Protein AF-E3MR93-F1 (afdb_monomer_lite)

Organism: Caenorhabditis remanei (NCBI:txid31234)

Sequence (126 aa):
MDQPQLHKPREPLKVGPRGGKVYTPPGKGMDIRKWNKEDVDMWMTCFLRPDMYPNTYLATTKQQIDGETLYWMVKEPQKDIHQVLQIPFLSYRVMMRNAAAVINKHTEVTFQKNWAKFRARRNRST

Structure (mmCIF, N/CA/C/O backbone):
data_AF-E3MR93-F1
#
_entry.id   AF-E3MR93-F1
#
loop_
_atom_site.group_PDB
_at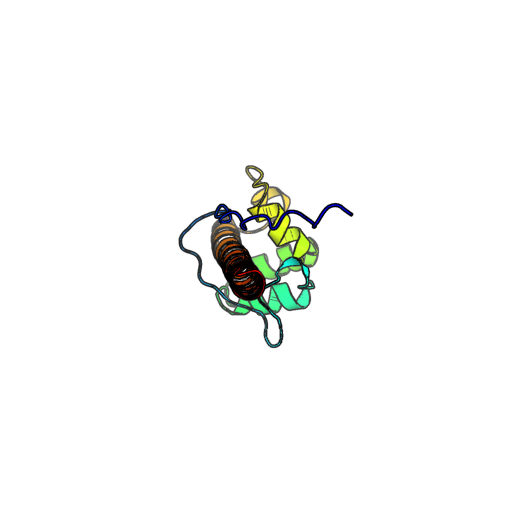om_site.id
_atom_site.type_symbol
_atom_site.label_atom_id
_atom_site.label_alt_id
_atom_site.label_comp_id
_atom_site.label_asym_id
_atom_site.label_entity_id
_atom_site.label_seq_id
_atom_site.pdbx_PDB_ins_code
_atom_site.Cartn_x
_atom_site.Cartn_y
_atom_site.Cartn_z
_atom_site.occupancy
_atom_site.B_iso_or_equiv
_atom_site.auth_seq_id
_atom_site.auth_comp_id
_atom_site.auth_asym_id
_atom_site.auth_atom_id
_atom_site.pdbx_PDB_model_num
ATOM 1 N N . MET A 1 1 ? -14.916 19.659 39.650 1.00 45.38 1 MET A N 1
ATOM 2 C CA . MET A 1 1 ? -14.332 18.597 38.805 1.00 45.38 1 MET A CA 1
ATOM 3 C C . MET A 1 1 ? -15.066 18.629 37.479 1.00 45.38 1 MET A C 1
ATOM 5 O O . MET A 1 1 ? -16.235 18.264 37.456 1.00 45.38 1 MET A O 1
ATOM 9 N N . ASP A 1 2 ? -14.429 19.131 36.422 1.00 50.00 2 ASP A N 1
ATOM 10 C CA . ASP A 1 2 ? -15.029 19.152 35.086 1.00 50.00 2 ASP A CA 1
ATOM 11 C C . ASP A 1 2 ? -15.141 17.725 34.554 1.00 50.00 2 ASP A C 1
ATOM 13 O O . ASP A 1 2 ? -14.148 17.000 34.455 1.00 50.00 2 ASP A O 1
ATOM 17 N N . GLN A 1 3 ? -16.362 17.294 34.235 1.00 55.44 3 GLN A N 1
ATOM 18 C CA . GLN A 1 3 ? -16.546 16.043 33.514 1.00 55.44 3 GLN A CA 1
ATOM 19 C C . GLN A 1 3 ? -15.919 16.194 32.119 1.00 55.44 3 GLN A C 1
ATOM 21 O O . GLN A 1 3 ? -16.204 17.180 31.433 1.00 55.44 3 GLN A O 1
ATOM 26 N N . PRO A 1 4 ? -15.083 15.244 31.662 1.00 60.97 4 PRO A N 1
ATOM 27 C CA . PRO A 1 4 ? -14.508 15.317 30.328 1.00 60.97 4 PRO A CA 1
ATOM 28 C C . PRO A 1 4 ? -15.635 15.323 29.291 1.00 60.97 4 PRO A C 1
ATOM 30 O O . PRO A 1 4 ? -16.444 14.393 29.234 1.00 60.97 4 PRO A O 1
ATOM 33 N N . GLN A 1 5 ? -15.693 16.380 28.476 1.00 63.81 5 GLN A N 1
ATOM 34 C CA . GLN A 1 5 ? -16.714 16.529 27.444 1.00 63.81 5 GLN A CA 1
ATOM 35 C C . GLN A 1 5 ? -16.673 15.329 26.487 1.00 63.81 5 GLN A C 1
ATOM 37 O O . GLN A 1 5 ? -15.654 15.013 25.866 1.00 63.81 5 GLN A O 1
ATOM 42 N N . LEU A 1 6 ? -17.803 14.630 26.369 1.00 69.19 6 LEU A N 1
ATOM 43 C CA . LEU A 1 6 ? -17.943 13.485 25.480 1.00 69.19 6 LEU A CA 1
ATOM 44 C C . LEU A 1 6 ? -18.088 13.984 24.032 1.00 69.19 6 LEU A C 1
ATOM 46 O O . LEU A 1 6 ? -19.190 14.270 23.566 1.00 69.19 6 LEU A O 1
ATOM 50 N N . HIS A 1 7 ? -16.978 14.084 23.299 1.00 77.75 7 HIS A N 1
ATOM 51 C CA . HIS A 1 7 ? -17.008 14.523 21.903 1.00 77.75 7 HIS A CA 1
ATOM 52 C C . HIS A 1 7 ? -17.538 13.435 20.961 1.00 77.75 7 HIS A C 1
ATOM 54 O O . HIS A 1 7 ? -17.059 12.298 20.939 1.00 77.75 7 HIS A O 1
ATOM 60 N N . LYS A 1 8 ? -18.523 13.814 20.140 1.00 84.38 8 LYS A N 1
ATOM 61 C CA . LYS A 1 8 ? -19.079 12.996 19.059 1.00 84.38 8 LYS A CA 1
ATOM 62 C C . LYS A 1 8 ? -17.996 12.742 17.991 1.00 84.38 8 LYS A C 1
ATOM 64 O O . LYS A 1 8 ? -17.474 13.716 17.448 1.00 84.38 8 LYS A O 1
ATOM 69 N N . PRO A 1 9 ? -17.665 11.482 17.644 1.00 85.56 9 PRO A N 1
ATOM 70 C CA . PRO A 1 9 ? -16.700 11.210 16.580 1.00 85.56 9 PRO A CA 1
ATOM 71 C C . PRO A 1 9 ? -17.147 11.803 15.235 1.00 85.56 9 PRO A C 1
ATOM 73 O O . PRO A 1 9 ? -18.313 11.680 14.856 1.00 85.56 9 PRO A O 1
ATOM 76 N N . ARG A 1 10 ? -16.214 12.427 14.507 1.00 87.62 10 ARG A N 1
ATOM 77 C CA . ARG A 1 10 ? -16.439 12.970 13.159 1.00 87.62 10 ARG A CA 1
ATOM 78 C C . ARG A 1 10 ? -16.240 11.881 12.108 1.00 87.62 10 ARG A C 1
ATOM 80 O O . ARG A 1 10 ? -15.303 11.092 12.214 1.00 87.62 10 ARG A O 1
ATOM 87 N N . GLU A 1 11 ? -17.106 11.861 11.099 1.00 87.31 11 GLU A N 1
ATOM 88 C CA . GLU A 1 11 ? -16.970 10.940 9.972 1.00 87.31 11 GLU A CA 1
ATOM 89 C C . GLU A 1 11 ? -15.677 11.237 9.188 1.00 87.31 11 GLU A C 1
ATOM 91 O O . GLU A 1 11 ? -15.382 12.406 8.906 1.00 87.31 11 GLU A O 1
ATOM 96 N N . PRO A 1 12 ? -14.870 10.213 8.870 1.00 87.38 12 PRO A N 1
ATOM 97 C CA . PRO A 1 12 ? -13.605 10.416 8.189 1.00 87.38 12 PRO A CA 1
ATOM 98 C C . PRO A 1 12 ? -13.796 10.742 6.706 1.00 87.38 12 PRO A C 1
ATOM 100 O O . PRO A 1 12 ? -14.591 10.117 6.005 1.00 87.38 12 PRO A O 1
ATOM 103 N N . LEU A 1 13 ? -12.987 11.672 6.199 1.00 89.06 13 LEU A N 1
ATOM 104 C CA . LEU A 1 13 ? -12.891 11.920 4.763 1.00 89.06 13 LEU A CA 1
ATOM 105 C C . LEU A 1 13 ? -12.181 10.751 4.072 1.00 89.06 13 LEU A C 1
ATOM 107 O O . LEU A 1 13 ? -11.125 10.298 4.522 1.00 89.06 13 LEU A O 1
ATOM 111 N N . LYS A 1 14 ? -12.751 10.292 2.953 1.00 91.38 14 LYS A N 1
ATOM 112 C CA . LYS A 1 14 ? -12.108 9.293 2.094 1.00 91.38 14 LYS A CA 1
ATOM 113 C C . LYS A 1 14 ? -10.917 9.915 1.372 1.00 91.38 14 LYS A C 1
ATOM 115 O O . LYS A 1 14 ? -11.002 11.045 0.898 1.00 91.38 14 LYS A O 1
ATOM 120 N N . VAL A 1 15 ? -9.834 9.157 1.260 1.00 92.06 15 VAL A N 1
ATOM 121 C CA . VAL A 1 15 ? -8.591 9.585 0.613 1.00 92.06 15 VAL A CA 1
ATOM 122 C C . VAL A 1 15 ? -8.295 8.794 -0.646 1.00 92.06 15 VAL A C 1
ATOM 124 O O . VAL A 1 15 ? -8.775 7.669 -0.807 1.00 92.06 15 VAL A O 1
ATOM 127 N N . GLY A 1 16 ? -7.461 9.385 -1.500 1.00 91.56 16 GLY A N 1
ATOM 128 C CA . GLY A 1 16 ? -6.884 8.720 -2.655 1.00 91.56 16 GLY A CA 1
ATOM 129 C C . GLY A 1 16 ? -7.864 8.410 -3.789 1.00 91.56 16 GLY A C 1
ATOM 130 O O . GLY A 1 16 ? -9.039 8.796 -3.766 1.00 91.56 16 GLY A O 1
ATOM 131 N N . PRO A 1 17 ? -7.374 7.712 -4.825 1.00 89.94 17 PRO A N 1
ATOM 132 C CA . PRO A 1 17 ? -8.182 7.354 -5.980 1.00 89.94 17 PRO A CA 1
ATOM 133 C C . PRO A 1 17 ? -9.251 6.301 -5.642 1.00 89.94 17 PRO A C 1
ATOM 135 O O . PRO A 1 17 ? -9.048 5.400 -4.830 1.00 89.94 17 PRO A O 1
ATOM 138 N N . ARG A 1 18 ? -10.410 6.402 -6.307 1.00 90.88 18 ARG A N 1
ATOM 139 C CA . ARG A 1 18 ? -11.549 5.481 -6.141 1.00 90.88 18 ARG A CA 1
ATOM 140 C C . ARG A 1 18 ? -11.384 4.196 -6.964 1.00 90.88 18 ARG A C 1
ATOM 142 O O . ARG A 1 18 ? -10.581 4.136 -7.894 1.00 90.88 18 ARG A O 1
ATOM 149 N N . GLY A 1 19 ? -12.210 3.194 -6.650 1.00 89.69 19 GLY A N 1
ATOM 150 C CA . GLY A 1 19 ? -12.342 1.960 -7.437 1.00 89.69 19 GLY A CA 1
ATOM 151 C C . GLY A 1 19 ? -11.320 0.867 -7.114 1.00 89.69 19 GLY A C 1
ATOM 152 O O . GLY A 1 19 ? -11.205 -0.089 -7.873 1.00 89.69 19 GLY A O 1
ATOM 153 N N . GLY A 1 20 ? -10.568 1.005 -6.020 1.00 93.94 20 GLY A N 1
ATOM 154 C CA . GLY A 1 20 ? -9.712 -0.065 -5.515 1.00 93.94 20 GLY A CA 1
ATOM 155 C C . GLY A 1 20 ? -10.483 -1.135 -4.748 1.00 93.94 20 GLY A C 1
ATOM 156 O O . GLY A 1 20 ? -11.627 -0.932 -4.335 1.00 93.94 20 GLY A O 1
ATOM 157 N N . LYS A 1 21 ? -9.818 -2.265 -4.524 1.00 96.19 21 LYS A N 1
ATOM 158 C CA . LYS A 1 21 ? -10.298 -3.363 -3.680 1.00 96.19 21 LYS A CA 1
ATOM 159 C C . LYS A 1 21 ? -9.457 -3.446 -2.408 1.00 96.19 21 LYS A C 1
ATOM 161 O O . LYS A 1 21 ? -8.279 -3.095 -2.405 1.00 96.19 21 LYS A O 1
ATOM 166 N N . VAL A 1 22 ? -10.081 -3.895 -1.321 1.00 96.44 22 VAL A N 1
ATOM 167 C CA . VAL A 1 22 ? -9.402 -4.083 -0.036 1.00 96.44 22 VAL A CA 1
ATOM 168 C C . VAL A 1 22 ? -8.731 -5.451 -0.048 1.00 96.44 22 VAL A C 1
ATOM 170 O O . VAL A 1 22 ? -9.408 -6.472 0.016 1.00 96.44 22 VAL A O 1
ATOM 173 N N . TYR A 1 23 ? -7.405 -5.443 -0.115 1.00 96.12 23 TYR A N 1
ATOM 174 C CA . TYR A 1 23 ? -6.558 -6.612 0.096 1.00 96.12 23 TYR A CA 1
ATOM 175 C C . TYR A 1 23 ? -5.661 -6.347 1.298 1.00 96.12 23 TYR A C 1
ATOM 177 O O . TYR A 1 23 ? -5.219 -5.215 1.492 1.00 96.12 23 TYR A O 1
ATOM 185 N N . THR A 1 24 ? -5.374 -7.375 2.084 1.00 95.62 24 THR A N 1
ATOM 186 C CA . THR A 1 24 ? -4.394 -7.317 3.172 1.00 95.62 24 THR A CA 1
ATOM 187 C C . THR A 1 24 ? -3.377 -8.436 2.978 1.00 95.62 24 THR A C 1
ATOM 189 O O . THR A 1 24 ? -3.773 -9.519 2.540 1.00 95.62 24 THR A O 1
ATOM 192 N N . PRO A 1 25 ? -2.096 -8.214 3.312 1.00 94.75 25 PRO A N 1
ATOM 193 C CA . PRO A 1 25 ? -1.123 -9.292 3.341 1.00 94.75 25 PRO A CA 1
ATOM 194 C C . PRO A 1 25 ? -1.563 -10.392 4.326 1.00 94.75 25 PRO A C 1
ATOM 196 O O . PRO A 1 25 ? -2.267 -10.094 5.304 1.00 94.75 25 PRO A O 1
ATOM 199 N N . PRO A 1 26 ? -1.170 -11.658 4.100 1.00 90.94 26 PRO A N 1
ATOM 200 C CA . PRO A 1 26 ? -1.486 -12.757 5.007 1.00 90.94 26 PRO A CA 1
ATOM 2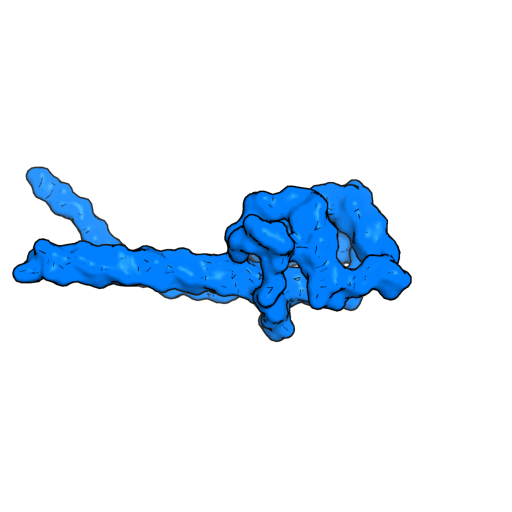01 C C . PRO A 1 26 ? -1.086 -12.441 6.456 1.00 90.94 26 PRO A C 1
ATOM 203 O O . PRO A 1 26 ? 0.022 -11.990 6.726 1.00 90.94 26 PRO A O 1
ATOM 206 N N . GLY A 1 27 ? -2.008 -12.647 7.401 1.00 92.19 27 GLY A N 1
ATOM 207 C CA . GLY A 1 27 ? -1.763 -12.399 8.828 1.00 92.19 27 GLY A CA 1
ATOM 208 C C . GLY A 1 27 ? -1.687 -10.921 9.242 1.00 92.19 27 GLY A C 1
ATOM 209 O O . GLY A 1 27 ? -1.462 -10.638 10.420 1.00 92.19 27 GLY A O 1
ATOM 210 N N . LYS A 1 28 ? -1.900 -9.967 8.325 1.00 95.31 28 LYS A N 1
ATOM 211 C CA . LYS A 1 28 ? -1.836 -8.528 8.617 1.00 95.31 28 LYS A CA 1
ATOM 212 C C . LYS A 1 28 ? -3.215 -7.877 8.614 1.00 95.31 28 LYS A C 1
ATOM 214 O O . LYS A 1 28 ? -4.125 -8.254 7.882 1.00 95.31 28 LYS A O 1
ATOM 219 N N . GLY A 1 29 ? -3.367 -6.864 9.466 1.00 95.44 29 GLY A N 1
ATOM 220 C CA . GLY A 1 29 ? -4.571 -6.038 9.516 1.00 95.44 29 GLY A CA 1
ATOM 221 C C . GLY A 1 29 ? -4.599 -4.971 8.419 1.00 95.44 29 GLY A C 1
ATOM 222 O O . GLY A 1 29 ? -3.630 -4.767 7.698 1.00 95.44 29 GLY A O 1
ATOM 223 N N . MET A 1 30 ? -5.701 -4.219 8.351 1.00 95.69 30 MET A N 1
ATOM 224 C CA . MET A 1 30 ? -5.875 -3.105 7.398 1.00 95.69 30 MET A CA 1
ATOM 225 C C . MET A 1 30 ? -5.087 -1.835 7.762 1.00 95.69 30 MET A C 1
ATOM 227 O O . MET A 1 30 ? -5.151 -0.844 7.041 1.00 95.69 30 MET A O 1
ATOM 231 N N . ASP A 1 31 ? -4.389 -1.830 8.896 1.00 96.81 31 ASP A N 1
ATOM 232 C CA . ASP A 1 31 ? -3.518 -0.722 9.286 1.00 96.81 31 ASP A CA 1
ATOM 233 C C . ASP A 1 31 ? -2.247 -0.755 8.428 1.00 96.81 31 ASP A C 1
ATOM 235 O O . ASP A 1 31 ? -1.243 -1.357 8.810 1.00 96.81 31 ASP A O 1
ATOM 239 N N . ILE A 1 32 ? -2.339 -0.160 7.233 1.00 97.12 32 ILE A N 1
ATOM 240 C CA . ILE A 1 32 ? -1.295 -0.222 6.204 1.00 97.12 32 ILE A CA 1
ATOM 241 C C . ILE A 1 32 ? 0.047 0.297 6.717 1.00 97.12 32 ILE A C 1
ATOM 243 O O . ILE A 1 32 ? 1.077 -0.235 6.346 1.00 97.12 32 ILE A O 1
ATOM 247 N N . ARG A 1 33 ? 0.051 1.258 7.647 1.00 97.44 33 ARG A N 1
ATOM 248 C CA . ARG A 1 33 ? 1.265 1.866 8.215 1.00 97.44 33 ARG A CA 1
ATOM 249 C C . ARG A 1 33 ? 2.146 0.873 8.980 1.00 97.44 33 ARG A C 1
ATOM 251 O O . ARG A 1 33 ? 3.303 1.156 9.256 1.00 97.44 33 ARG A O 1
ATOM 258 N N . LYS A 1 34 ? 1.603 -0.295 9.338 1.00 97.62 34 LYS A N 1
ATOM 259 C CA . LYS A 1 34 ? 2.329 -1.374 10.026 1.00 97.62 34 LYS A CA 1
ATOM 260 C C . LYS A 1 34 ? 2.927 -2.409 9.082 1.00 97.62 34 LYS A C 1
ATOM 262 O O . LYS A 1 34 ? 3.523 -3.373 9.557 1.00 97.62 34 LYS A O 1
ATOM 267 N N . TRP A 1 35 ? 2.702 -2.274 7.780 1.00 98.00 35 TRP A N 1
ATOM 268 C CA . TRP A 1 35 ? 3.216 -3.219 6.800 1.00 98.00 35 TRP A CA 1
ATOM 269 C C . TRP A 1 35 ? 4.676 -2.901 6.513 1.00 98.00 35 TRP A C 1
ATOM 271 O O . TRP A 1 35 ? 5.016 -1.765 6.183 1.00 98.00 35 TRP A O 1
ATOM 281 N N . ASN A 1 36 ? 5.532 -3.910 6.639 1.00 97.62 36 ASN A N 1
ATOM 282 C CA . ASN A 1 36 ? 6.911 -3.820 6.181 1.00 97.62 36 ASN A CA 1
ATOM 283 C C . ASN A 1 36 ? 6.981 -4.038 4.651 1.00 97.62 36 ASN A C 1
ATOM 285 O O . ASN A 1 36 ? 5.964 -4.132 3.964 1.00 97.62 36 ASN A O 1
ATOM 289 N N . LYS A 1 37 ? 8.193 -4.107 4.101 1.00 96.50 37 LYS A N 1
ATOM 290 C CA . LYS A 1 37 ? 8.421 -4.246 2.652 1.00 96.50 37 LYS A CA 1
ATOM 291 C C . LYS A 1 37 ? 7.928 -5.591 2.117 1.00 96.50 37 LYS A C 1
ATOM 293 O O . LYS A 1 37 ? 7.264 -5.640 1.090 1.00 96.50 37 LYS A O 1
ATOM 298 N N . GLU A 1 38 ? 8.179 -6.666 2.859 1.00 95.94 38 GLU A N 1
ATOM 299 C CA . GLU A 1 38 ? 7.713 -8.013 2.512 1.00 95.94 38 GLU A CA 1
ATOM 300 C C . GLU A 1 38 ? 6.182 -8.097 2.529 1.00 95.94 38 GLU A C 1
ATOM 302 O O . GLU A 1 38 ? 5.579 -8.687 1.636 1.00 95.94 38 GLU A O 1
ATOM 307 N N . ASP A 1 39 ? 5.535 -7.455 3.506 1.00 97.69 39 ASP A N 1
ATOM 308 C CA . ASP A 1 39 ? 4.081 -7.335 3.575 1.00 97.69 39 ASP A CA 1
ATOM 309 C C . ASP A 1 39 ? 3.529 -6.613 2.338 1.00 97.69 39 ASP A C 1
ATOM 311 O O . ASP A 1 39 ? 2.510 -7.031 1.788 1.00 97.69 39 ASP A O 1
ATOM 315 N N . VAL A 1 40 ? 4.197 -5.549 1.878 1.00 97.19 40 VAL A N 1
ATOM 316 C CA . VAL A 1 40 ? 3.821 -4.827 0.654 1.00 97.19 40 VAL A CA 1
ATOM 317 C C . VAL A 1 40 ? 4.000 -5.700 -0.584 1.00 97.19 40 VAL A C 1
ATOM 319 O O . VAL A 1 40 ? 3.082 -5.762 -1.402 1.00 97.19 40 VAL A O 1
ATOM 322 N N . ASP A 1 41 ? 5.117 -6.413 -0.712 1.00 95.94 41 ASP A N 1
ATOM 323 C CA . ASP A 1 41 ? 5.352 -7.313 -1.843 1.00 95.94 41 ASP A CA 1
ATOM 324 C C . ASP A 1 41 ? 4.301 -8.434 -1.880 1.00 95.94 41 ASP A C 1
ATOM 326 O O . ASP A 1 41 ? 3.675 -8.661 -2.921 1.00 95.94 41 ASP A O 1
ATOM 330 N N . MET A 1 42 ? 4.011 -9.063 -0.733 1.00 96.19 42 MET A N 1
ATOM 331 C CA . MET A 1 42 ? 2.934 -10.049 -0.596 1.00 96.19 42 MET A CA 1
ATOM 332 C C . MET A 1 42 ? 1.570 -9.451 -0.943 1.00 96.19 42 MET A C 1
ATOM 334 O O . MET A 1 42 ? 0.798 -10.062 -1.680 1.00 96.19 42 MET A O 1
ATOM 338 N N . TRP A 1 43 ? 1.267 -8.248 -0.461 1.00 97.56 43 TRP A N 1
ATOM 339 C CA . TRP A 1 43 ? 0.022 -7.553 -0.775 1.00 97.56 43 TRP A CA 1
ATOM 340 C C . TRP A 1 43 ? -0.123 -7.272 -2.274 1.00 97.56 43 TRP A C 1
ATOM 342 O O . TRP A 1 43 ? -1.207 -7.468 -2.826 1.00 97.56 43 TRP A O 1
ATOM 352 N N . MET A 1 44 ? 0.955 -6.873 -2.956 1.00 97.31 44 MET A N 1
ATOM 353 C CA . MET A 1 44 ? 0.930 -6.669 -4.404 1.00 97.31 44 MET A CA 1
ATOM 354 C C . MET A 1 44 ? 0.573 -7.950 -5.157 1.00 97.31 44 MET A C 1
ATOM 356 O O . MET A 1 44 ? -0.165 -7.866 -6.138 1.00 97.31 44 MET A O 1
ATOM 360 N N . THR A 1 45 ? 0.991 -9.132 -4.673 1.00 96.25 45 THR A N 1
ATOM 361 C CA . THR A 1 45 ? 0.696 -10.408 -5.362 1.00 96.25 45 THR A CA 1
ATOM 362 C C . THR A 1 45 ? -0.802 -10.6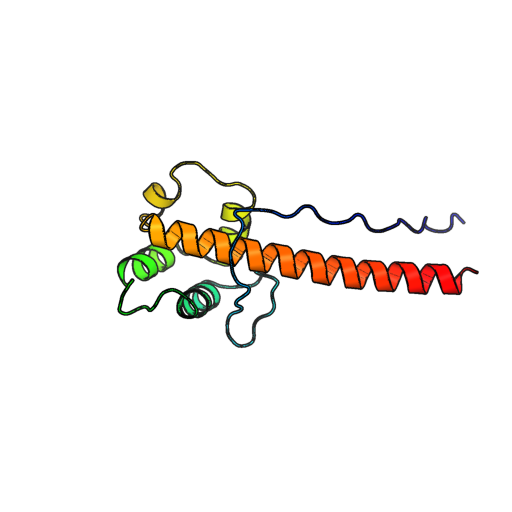78 -5.502 1.00 96.25 45 THR A C 1
ATOM 364 O O . THR A 1 45 ? -1.219 -11.395 -6.411 1.00 96.25 45 THR A O 1
ATOM 367 N N . CYS A 1 46 ? -1.639 -10.057 -4.661 1.00 95.31 46 CYS A N 1
ATOM 368 C CA . CYS A 1 46 ? -3.093 -10.185 -4.729 1.00 95.31 46 CYS A CA 1
ATOM 369 C C . CYS A 1 46 ? -3.707 -9.593 -6.010 1.00 95.31 46 CYS A C 1
ATOM 371 O O . CYS A 1 46 ? -4.859 -9.892 -6.327 1.00 95.31 46 CYS A O 1
ATOM 373 N N . PHE A 1 47 ? -2.992 -8.715 -6.720 1.00 95.50 47 PHE A N 1
ATOM 374 C CA . PHE A 1 47 ? -3.526 -8.010 -7.892 1.00 95.50 47 PHE A CA 1
ATOM 375 C C . PHE A 1 47 ? -2.487 -7.669 -8.975 1.00 95.50 47 PHE A C 1
ATOM 377 O O . PHE A 1 47 ? -2.875 -7.240 -10.060 1.00 95.50 47 PHE A O 1
ATOM 384 N N . LEU A 1 48 ? -1.194 -7.874 -8.721 1.00 96.31 48 LEU A N 1
ATOM 385 C CA . LEU A 1 48 ? -0.103 -7.821 -9.693 1.00 96.31 48 LEU A CA 1
ATOM 386 C C . LEU A 1 48 ? 0.681 -9.125 -9.580 1.00 96.31 48 LEU A C 1
ATOM 388 O O . LEU A 1 48 ? 1.378 -9.349 -8.601 1.00 96.31 48 LEU A O 1
ATOM 392 N N . ARG A 1 49 ? 0.578 -10.008 -10.573 1.00 95.31 49 ARG A N 1
ATOM 393 C CA . ARG A 1 49 ? 1.342 -11.258 -10.537 1.00 95.31 49 ARG A CA 1
ATOM 394 C C . ARG A 1 49 ? 2.847 -10.990 -10.737 1.00 95.31 49 ARG A C 1
ATOM 396 O O . ARG A 1 49 ? 3.188 -10.317 -11.713 1.00 95.31 49 ARG A O 1
ATOM 403 N N . PRO A 1 50 ? 3.749 -11.522 -9.892 1.00 95.25 50 PRO A N 1
ATOM 404 C CA . PRO A 1 50 ? 5.189 -11.266 -10.005 1.00 95.25 50 PR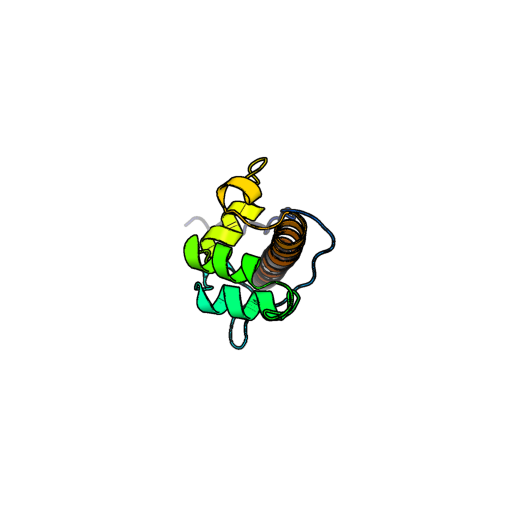O A CA 1
ATOM 405 C C . PRO A 1 50 ? 5.805 -11.626 -11.360 1.00 95.25 50 PRO A C 1
ATOM 407 O O . PRO A 1 50 ? 6.667 -10.903 -11.848 1.00 95.25 50 PRO A O 1
ATOM 410 N N . ASP A 1 51 ? 5.331 -12.700 -11.995 1.00 95.50 51 ASP A N 1
ATOM 411 C CA . ASP A 1 51 ? 5.814 -13.169 -13.298 1.00 95.50 51 ASP A CA 1
ATOM 412 C C . ASP A 1 51 ? 5.423 -12.239 -14.457 1.00 95.50 51 ASP A C 1
ATOM 414 O O . ASP A 1 51 ? 6.154 -12.121 -15.437 1.00 95.50 51 ASP A O 1
ATOM 418 N N . MET A 1 52 ? 4.296 -11.534 -14.331 1.00 97.25 52 MET A N 1
ATOM 419 C CA . MET A 1 52 ? 3.827 -10.568 -15.330 1.00 97.25 52 MET A CA 1
ATOM 420 C C . MET A 1 52 ? 4.338 -9.145 -15.086 1.00 97.25 52 MET A C 1
ATOM 422 O O . MET A 1 52 ? 4.434 -8.355 -16.025 1.00 97.25 52 MET A O 1
ATOM 426 N N . TYR A 1 53 ? 4.647 -8.799 -13.835 1.00 97.12 53 TYR A N 1
ATOM 427 C CA . TYR A 1 53 ? 5.050 -7.448 -13.437 1.00 97.12 53 TYR A CA 1
ATOM 428 C C . TYR A 1 53 ? 6.419 -7.394 -12.732 1.00 97.12 53 TYR A C 1
ATOM 430 O O . TYR A 1 53 ? 6.558 -6.634 -11.769 1.00 97.12 53 TYR A O 1
ATOM 438 N N . PRO A 1 54 ? 7.464 -8.109 -13.198 1.00 96.50 54 PRO A N 1
ATOM 439 C CA . PRO A 1 54 ? 8.737 -8.213 -12.476 1.00 96.50 54 PRO A CA 1
ATOM 440 C C . PRO A 1 54 ? 9.402 -6.848 -12.253 1.00 96.50 54 PRO A C 1
ATOM 442 O O . PRO A 1 54 ? 9.933 -6.578 -11.180 1.00 96.50 54 PRO A O 1
ATOM 445 N N . ASN A 1 55 ? 9.281 -5.930 -13.219 1.00 96.31 55 ASN A N 1
ATOM 446 C CA . ASN A 1 55 ? 9.818 -4.570 -13.107 1.00 96.31 55 ASN A CA 1
ATOM 447 C C . ASN A 1 55 ? 9.146 -3.747 -11.999 1.00 96.31 55 ASN A C 1
ATOM 449 O O . ASN A 1 55 ? 9.773 -2.858 -11.435 1.00 96.31 55 ASN A O 1
ATOM 453 N N . THR A 1 56 ? 7.876 -4.029 -11.683 1.00 97.00 56 THR A N 1
ATOM 454 C CA . THR A 1 56 ? 7.192 -3.358 -10.568 1.00 97.00 56 THR A CA 1
ATOM 455 C C . THR A 1 56 ? 7.782 -3.813 -9.241 1.00 97.00 56 THR A C 1
ATOM 457 O O . THR A 1 56 ? 8.140 -2.962 -8.438 1.00 97.00 56 THR A O 1
ATOM 460 N N . TYR A 1 57 ? 7.954 -5.124 -9.056 1.00 97.19 57 TYR A N 1
ATOM 461 C CA . TYR A 1 57 ? 8.573 -5.690 -7.855 1.00 97.19 57 TYR A CA 1
ATOM 462 C C . TYR A 1 57 ? 10.018 -5.217 -7.682 1.00 97.19 57 TYR A C 1
ATOM 464 O O . TYR A 1 57 ? 10.400 -4.754 -6.615 1.00 97.19 57 TYR A O 1
ATOM 472 N N . LEU A 1 58 ? 10.813 -5.227 -8.754 1.00 95.94 58 LEU A N 1
ATOM 473 C CA . LEU A 1 58 ? 12.183 -4.718 -8.704 1.00 95.94 58 LEU A CA 1
ATOM 474 C C . LEU A 1 58 ? 12.225 -3.247 -8.257 1.00 95.94 58 LEU A C 1
ATOM 476 O O . LEU A 1 58 ? 13.051 -2.871 -7.424 1.00 95.94 58 LEU A O 1
ATOM 480 N N . ALA A 1 59 ? 11.328 -2.417 -8.797 1.00 96.19 59 ALA A N 1
ATOM 481 C CA . ALA A 1 59 ? 11.234 -1.010 -8.435 1.00 96.19 59 ALA A CA 1
ATOM 482 C C . ALA A 1 59 ? 10.810 -0.824 -6.970 1.00 96.19 59 ALA A C 1
ATOM 484 O O . ALA A 1 59 ? 11.465 -0.077 -6.247 1.00 96.19 59 ALA A O 1
ATOM 485 N N . THR A 1 60 ? 9.773 -1.522 -6.497 1.00 95.62 60 THR A N 1
ATOM 486 C CA . THR A 1 60 ? 9.301 -1.397 -5.106 1.00 95.62 60 THR A CA 1
ATOM 487 C C . THR A 1 60 ? 10.348 -1.863 -4.104 1.00 95.62 60 THR A C 1
ATOM 489 O O . THR A 1 60 ? 10.586 -1.160 -3.121 1.00 95.62 60 THR A O 1
ATOM 492 N N . THR A 1 61 ? 11.039 -2.974 -4.380 1.00 94.19 61 THR A N 1
ATOM 493 C CA . THR A 1 61 ? 12.145 -3.460 -3.549 1.00 94.19 61 THR A CA 1
ATOM 494 C C . THR A 1 61 ? 13.307 -2.465 -3.547 1.00 94.19 61 THR A C 1
ATOM 496 O O . THR A 1 61 ? 13.805 -2.103 -2.482 1.00 94.19 61 THR A O 1
ATOM 499 N N . LYS A 1 62 ? 13.728 -1.953 -4.713 1.00 95.62 62 LYS A N 1
ATOM 500 C CA . LYS A 1 62 ? 14.833 -0.981 -4.813 1.00 95.62 62 LYS A CA 1
ATOM 501 C C . LYS A 1 62 ? 14.528 0.320 -4.070 1.00 95.62 62 LYS A C 1
ATOM 503 O O . LYS A 1 62 ? 15.395 0.835 -3.373 1.00 95.62 62 LYS A O 1
ATOM 508 N N . GLN A 1 63 ? 13.301 0.819 -4.200 1.00 95.81 63 GLN A N 1
ATOM 509 C CA . GLN A 1 63 ? 12.830 2.025 -3.515 1.00 95.81 63 GLN A CA 1
ATOM 510 C C . GLN A 1 63 ? 12.424 1.767 -2.059 1.00 95.81 63 GLN A C 1
ATOM 512 O O . GLN A 1 63 ? 12.036 2.700 -1.364 1.00 95.81 63 GLN A O 1
ATOM 517 N N . GLN A 1 64 ? 12.533 0.519 -1.586 1.00 95.50 64 GLN A N 1
ATOM 518 C CA . GLN A 1 64 ? 12.267 0.135 -0.203 1.00 95.50 64 GLN A CA 1
ATOM 519 C C . GLN A 1 64 ? 10.843 0.514 0.251 1.00 95.50 64 GLN A C 1
ATOM 521 O O . GLN A 1 64 ? 10.647 0.911 1.398 1.00 95.50 64 GLN A O 1
ATOM 526 N N . ILE A 1 65 ? 9.858 0.386 -0.646 1.00 96.50 65 ILE A N 1
ATOM 527 C CA . ILE A 1 65 ? 8.475 0.813 -0.399 1.00 96.50 65 ILE A CA 1
ATOM 528 C C . ILE A 1 65 ? 7.832 -0.086 0.654 1.00 96.50 65 ILE A C 1
ATOM 530 O O . ILE A 1 65 ? 7.614 -1.275 0.433 1.00 96.50 65 ILE A O 1
ATOM 534 N N . ASP A 1 66 ? 7.490 0.513 1.788 1.00 97.69 66 ASP A N 1
ATOM 535 C CA . ASP A 1 66 ? 6.732 -0.105 2.867 1.00 97.69 66 ASP A CA 1
ATOM 536 C C . ASP A 1 66 ? 5.328 0.511 2.989 1.00 97.69 66 ASP A C 1
ATOM 538 O O . ASP A 1 66 ? 4.894 1.356 2.197 1.00 97.69 66 ASP A O 1
ATOM 542 N N . GLY A 1 67 ? 4.578 0.053 3.985 1.00 97.81 67 GLY A N 1
ATOM 543 C CA . GLY A 1 67 ? 3.217 0.500 4.215 1.00 97.81 67 GLY A CA 1
ATOM 544 C C . GLY A 1 67 ? 3.085 1.966 4.634 1.00 97.81 67 GLY A C 1
ATOM 545 O O . GLY A 1 67 ? 2.104 2.620 4.271 1.00 97.81 67 GLY A O 1
ATOM 546 N N . GLU A 1 68 ? 4.073 2.506 5.353 1.00 97.81 68 GLU A N 1
ATOM 547 C CA . GLU A 1 68 ? 4.127 3.931 5.705 1.00 97.81 68 GLU A CA 1
ATOM 548 C C . GLU A 1 68 ? 4.332 4.784 4.446 1.00 97.81 68 GLU A C 1
ATOM 550 O O . GLU A 1 68 ? 3.613 5.760 4.222 1.00 97.81 68 GLU A O 1
ATOM 555 N N . THR A 1 69 ? 5.242 4.362 3.569 1.00 96.50 69 THR A N 1
ATOM 556 C CA . THR A 1 69 ? 5.491 5.006 2.276 1.00 96.50 69 THR A CA 1
ATOM 557 C C . THR A 1 69 ? 4.221 5.014 1.422 1.00 96.50 69 THR A C 1
ATOM 559 O O . THR A 1 69 ? 3.801 6.070 0.943 1.00 96.50 69 THR A O 1
ATOM 562 N N . LEU A 1 70 ? 3.536 3.869 1.295 1.00 96.62 70 LEU A N 1
ATOM 563 C CA . LEU A 1 70 ? 2.261 3.781 0.570 1.00 96.62 70 LEU A CA 1
ATOM 564 C C . LEU A 1 70 ? 1.186 4.698 1.161 1.00 96.62 70 LEU A C 1
ATOM 566 O O . LEU A 1 70 ? 0.425 5.317 0.412 1.00 96.62 70 LEU A O 1
ATOM 570 N N . TYR A 1 71 ? 1.111 4.795 2.491 1.00 97.62 71 TYR A N 1
ATOM 571 C CA . TYR A 1 71 ? 0.161 5.674 3.164 1.00 97.62 71 TYR A CA 1
ATOM 572 C C . TYR A 1 71 ? 0.354 7.134 2.742 1.00 97.62 71 TYR A C 1
ATOM 574 O O . TYR A 1 71 ? -0.615 7.786 2.339 1.00 97.62 71 TYR A O 1
ATOM 582 N N . TRP A 1 72 ? 1.594 7.627 2.771 1.00 95.94 72 TRP A N 1
ATOM 583 C CA . TRP A 1 72 ? 1.903 9.003 2.382 1.00 95.94 72 TRP A CA 1
ATOM 584 C C . TRP A 1 72 ? 1.732 9.245 0.887 1.00 95.94 72 TRP A C 1
ATOM 586 O O . TRP A 1 72 ? 1.141 10.252 0.515 1.00 95.94 72 TRP A O 1
ATOM 596 N N . MET A 1 73 ? 2.103 8.292 0.030 1.00 95.31 73 MET A N 1
ATOM 597 C CA . MET A 1 73 ? 1.862 8.396 -1.416 1.00 95.31 73 MET A CA 1
ATOM 598 C C . MET A 1 73 ? 0.374 8.558 -1.764 1.00 95.31 73 MET A C 1
ATOM 600 O O . MET A 1 73 ? 0.031 9.228 -2.737 1.00 95.31 73 MET A O 1
ATOM 604 N N . VAL A 1 74 ? -0.524 7.952 -0.979 1.00 96.50 74 VAL A N 1
ATOM 605 C CA . VAL A 1 74 ? -1.976 8.101 -1.159 1.00 96.50 74 VAL A CA 1
ATOM 606 C C . VAL A 1 74 ? -2.500 9.409 -0.563 1.00 96.50 74 VAL A C 1
ATOM 608 O O . VAL A 1 74 ? -3.415 10.017 -1.126 1.00 96.50 74 VAL A O 1
ATOM 611 N N . LYS A 1 75 ? -1.984 9.811 0.602 1.00 94.12 75 LYS A N 1
ATOM 612 C CA . LYS A 1 75 ? -2.426 11.014 1.323 1.00 94.12 75 LYS A CA 1
ATOM 613 C C . LYS A 1 75 ? -1.960 12.300 0.655 1.00 94.12 75 LYS A C 1
ATOM 615 O O . LYS A 1 75 ? -2.730 13.254 0.596 1.00 94.12 75 LYS A O 1
ATOM 620 N N . GLU A 1 76 ? -0.744 12.288 0.135 1.00 92.44 76 GLU A N 1
ATOM 621 C CA . GLU A 1 76 ? -0.060 13.423 -0.473 1.00 92.44 76 GLU A CA 1
ATOM 622 C C . GLU A 1 76 ? 0.435 13.021 -1.869 1.00 92.44 76 GLU A C 1
ATOM 624 O O . GLU A 1 76 ? 1.628 12.797 -2.086 1.00 92.44 76 GLU A O 1
ATOM 629 N N . PRO A 1 77 ? -0.487 12.861 -2.837 1.00 89.19 77 PRO A N 1
ATOM 630 C CA . PRO A 1 77 ? -0.122 12.412 -4.168 1.00 89.19 77 PRO A CA 1
ATOM 631 C C . PRO A 1 77 ? 0.732 13.473 -4.864 1.00 89.19 77 PRO A C 1
ATOM 633 O O . PRO A 1 77 ? 0.271 14.576 -5.159 1.00 89.19 77 PRO A O 1
ATOM 636 N N . GLN A 1 78 ? 1.973 13.112 -5.171 1.00 89.62 78 GLN A N 1
ATOM 637 C CA . GLN A 1 78 ? 2.864 13.935 -5.977 1.00 89.62 78 GLN A CA 1
ATOM 638 C C . GLN A 1 78 ? 2.703 13.595 -7.458 1.00 89.62 78 GLN A C 1
ATOM 640 O O . GLN A 1 78 ? 2.577 12.426 -7.844 1.00 89.62 78 GLN A O 1
ATOM 645 N N . LYS A 1 79 ? 2.717 14.628 -8.304 1.00 87.94 79 LYS A N 1
ATOM 646 C CA . LYS A 1 79 ? 2.693 14.453 -9.757 1.00 87.94 79 LYS A CA 1
ATOM 647 C C . LYS A 1 79 ? 3.956 13.701 -10.192 1.00 87.94 79 LYS A C 1
ATOM 649 O O . LYS A 1 79 ? 5.034 13.966 -9.678 1.00 87.94 79 LYS A O 1
ATOM 654 N N . ASP A 1 80 ? 3.804 12.749 -11.109 1.00 90.06 80 ASP A N 1
ATOM 655 C CA . ASP A 1 80 ? 4.911 12.010 -11.734 1.00 90.06 80 ASP A CA 1
ATOM 656 C C . ASP A 1 80 ? 5.816 11.206 -10.771 1.00 90.06 80 ASP A C 1
ATOM 658 O O . ASP A 1 80 ? 6.837 10.664 -11.191 1.00 90.06 80 ASP A O 1
ATOM 662 N N . ILE A 1 81 ? 5.411 11.006 -9.506 1.00 91.88 81 ILE A N 1
ATOM 663 C CA . ILE A 1 81 ? 6.166 10.220 -8.506 1.00 91.88 81 ILE A CA 1
ATOM 664 C C . ILE A 1 81 ? 6.490 8.801 -8.993 1.00 91.88 81 ILE A C 1
ATOM 666 O O . ILE A 1 81 ? 7.539 8.248 -8.680 1.00 91.88 81 ILE A O 1
ATOM 670 N N . HIS A 1 82 ? 5.618 8.213 -9.814 1.00 93.50 82 HIS A N 1
ATOM 671 C CA . HIS A 1 82 ? 5.848 6.893 -10.391 1.00 93.50 82 HIS A CA 1
ATOM 672 C C . HIS A 1 82 ? 7.093 6.856 -11.297 1.00 93.50 82 HIS A C 1
ATOM 674 O O . HIS A 1 82 ? 7.733 5.814 -11.391 1.00 93.50 82 HIS A O 1
ATOM 680 N N . GLN A 1 83 ? 7.453 7.974 -11.941 1.00 94.44 83 GLN A N 1
ATOM 681 C CA . GLN A 1 83 ? 8.656 8.081 -12.771 1.00 94.44 83 GLN A CA 1
ATOM 682 C C . GLN A 1 83 ? 9.907 8.095 -11.893 1.00 94.44 83 GLN A C 1
ATOM 684 O O . GLN A 1 83 ? 10.845 7.348 -12.158 1.00 94.44 83 GLN A O 1
ATOM 689 N N . VAL A 1 84 ? 9.879 8.872 -10.803 1.00 93.88 84 VAL A N 1
ATOM 690 C CA . VAL A 1 84 ? 10.962 8.931 -9.805 1.00 93.88 84 VAL A CA 1
ATOM 691 C C . VAL A 1 84 ? 11.195 7.556 -9.178 1.00 93.88 84 VAL A C 1
ATOM 693 O O . VAL A 1 84 ? 12.329 7.093 -9.085 1.00 93.88 84 VAL A O 1
ATOM 696 N N . LEU A 1 85 ? 10.111 6.865 -8.820 1.00 94.00 85 LEU A N 1
ATOM 697 C CA . LEU A 1 85 ? 10.161 5.519 -8.251 1.00 94.00 85 LEU A CA 1
ATOM 698 C C . LEU A 1 85 ? 10.458 4.429 -9.292 1.00 94.00 85 LEU A C 1
ATOM 700 O O . LEU A 1 85 ? 10.637 3.274 -8.916 1.00 94.00 85 LEU A O 1
ATOM 704 N N . GLN A 1 86 ? 10.507 4.773 -10.583 1.00 96.62 86 GLN A N 1
ATOM 705 C CA . GLN A 1 86 ? 10.675 3.834 -11.699 1.00 96.62 86 GLN A CA 1
ATOM 706 C C . GLN A 1 86 ? 9.599 2.732 -11.730 1.00 96.62 86 GLN A C 1
ATOM 708 O O . GLN A 1 86 ? 9.829 1.626 -12.217 1.00 96.62 86 GLN A O 1
ATOM 713 N N . ILE A 1 87 ? 8.397 3.037 -11.231 1.00 96.75 87 ILE A N 1
ATOM 714 C CA . ILE A 1 87 ? 7.250 2.128 -11.244 1.00 96.75 87 ILE A CA 1
ATOM 715 C C . ILE A 1 87 ? 6.438 2.379 -12.524 1.00 96.75 87 ILE A C 1
ATOM 717 O O . ILE A 1 87 ? 6.027 3.521 -12.779 1.00 96.75 87 ILE A O 1
ATOM 721 N N . PRO A 1 88 ? 6.129 1.334 -13.319 1.00 96.38 88 PRO A N 1
ATOM 722 C CA . PRO A 1 88 ? 5.250 1.466 -14.475 1.00 96.38 88 PRO A CA 1
ATOM 723 C C . PRO A 1 88 ? 3.915 2.119 -14.099 1.00 96.38 88 PRO A C 1
ATOM 725 O O . PRO A 1 88 ? 3.265 1.722 -13.130 1.00 96.38 88 PRO A O 1
ATOM 728 N N . PHE A 1 89 ? 3.479 3.105 -14.888 1.00 95.56 89 PHE A N 1
ATOM 729 C CA . PHE A 1 89 ? 2.320 3.943 -14.555 1.00 95.56 89 PHE A CA 1
ATOM 730 C C . PHE A 1 89 ? 1.047 3.137 -14.260 1.00 95.56 89 PHE A C 1
ATOM 732 O O . PHE A 1 89 ? 0.313 3.447 -13.321 1.00 95.56 89 PHE A O 1
ATOM 739 N N . LEU A 1 90 ? 0.786 2.080 -15.037 1.00 95.50 90 LEU A N 1
ATOM 740 C CA . LEU A 1 90 ? -0.386 1.227 -14.831 1.00 95.50 90 LEU A CA 1
ATOM 741 C C . LEU A 1 90 ? -0.322 0.485 -13.490 1.00 95.50 90 LEU A C 1
ATOM 743 O O . LEU A 1 90 ? -1.294 0.540 -12.736 1.00 95.50 90 LEU A O 1
ATOM 747 N N . SER A 1 91 ? 0.819 -0.122 -13.155 1.00 97.00 91 SER A N 1
ATOM 748 C CA . SER A 1 91 ? 1.034 -0.777 -11.859 1.00 97.00 91 SER A CA 1
ATOM 749 C C . SER A 1 91 ? 0.872 0.211 -10.708 1.00 97.00 91 SER A C 1
ATOM 751 O O . SER A 1 91 ? 0.105 -0.041 -9.780 1.00 97.00 91 SER A O 1
ATOM 753 N N . TYR A 1 92 ? 1.501 1.385 -10.820 1.00 97.00 92 TYR A N 1
ATOM 754 C CA . TYR A 1 92 ? 1.389 2.459 -9.836 1.00 97.00 92 TYR A CA 1
ATOM 755 C C . TYR A 1 92 ? -0.073 2.861 -9.590 1.00 97.00 92 TYR A C 1
ATOM 757 O O . TYR A 1 92 ? -0.520 2.928 -8.444 1.00 97.00 92 TYR A O 1
ATOM 765 N N . ARG A 1 93 ? -0.869 3.069 -10.650 1.00 96.19 93 ARG A N 1
ATOM 766 C CA . ARG A 1 93 ? -2.294 3.412 -10.502 1.00 96.19 93 ARG A CA 1
ATOM 767 C C . ARG A 1 93 ? -3.083 2.332 -9.770 1.00 96.19 93 ARG A C 1
ATOM 769 O O . ARG A 1 93 ? -3.954 2.671 -8.967 1.00 96.19 93 ARG A O 1
ATOM 776 N N . VAL A 1 94 ? -2.822 1.057 -10.060 1.00 96.94 94 VAL A N 1
ATOM 777 C CA . VAL A 1 94 ? -3.498 -0.066 -9.392 1.00 96.94 94 VAL A CA 1
ATOM 778 C C . VAL A 1 94 ? -3.104 -0.118 -7.916 1.00 96.94 94 VAL A C 1
ATOM 780 O O . VAL A 1 94 ? -3.990 -0.186 -7.062 1.00 96.94 94 VAL A O 1
ATOM 783 N N . MET A 1 95 ? -1.810 0.019 -7.609 1.00 97.50 95 MET A N 1
ATOM 784 C CA . MET A 1 95 ? -1.307 0.090 -6.235 1.00 97.50 95 MET A CA 1
ATOM 785 C C . MET A 1 95 ? -1.989 1.220 -5.455 1.00 97.50 95 MET A C 1
ATOM 787 O O . MET A 1 95 ? -2.573 0.970 -4.405 1.00 97.50 95 MET A O 1
ATOM 791 N N . MET A 1 96 ? -2.010 2.448 -5.983 1.00 97.69 96 MET A N 1
ATOM 792 C CA . MET A 1 96 ? -2.592 3.598 -5.275 1.00 97.69 96 MET A CA 1
ATOM 793 C C . MET A 1 96 ? -4.097 3.450 -5.025 1.00 97.69 96 MET A C 1
ATOM 795 O O . MET A 1 96 ? -4.584 3.824 -3.959 1.00 97.69 96 MET A O 1
ATOM 799 N N . ARG A 1 97 ? -4.850 2.877 -5.973 1.00 97.31 97 ARG A N 1
ATOM 800 C CA . ARG A 1 97 ? -6.288 2.596 -5.795 1.00 97.31 97 ARG A CA 1
ATOM 801 C C . ARG A 1 97 ? -6.531 1.580 -4.689 1.00 97.31 97 ARG A C 1
ATOM 803 O O . ARG A 1 97 ? -7.387 1.808 -3.834 1.00 97.31 97 ARG A O 1
ATOM 810 N N . ASN A 1 98 ? -5.789 0.478 -4.688 1.00 98.12 98 ASN A N 1
ATOM 811 C CA . ASN A 1 98 ? -5.956 -0.566 -3.680 1.00 98.12 98 ASN A CA 1
ATOM 812 C C . ASN A 1 98 ? -5.476 -0.090 -2.300 1.00 98.12 98 ASN A C 1
ATOM 814 O O . ASN A 1 98 ? -6.171 -0.312 -1.311 1.00 98.12 98 ASN A O 1
ATOM 818 N N . ALA A 1 99 ? -4.367 0.652 -2.225 1.00 97.75 99 ALA A N 1
ATOM 819 C CA . ALA A 1 99 ? -3.889 1.253 -0.979 1.00 97.75 99 ALA A CA 1
ATOM 820 C C . ALA A 1 99 ? -4.918 2.243 -0.405 1.00 97.75 99 ALA A C 1
ATOM 822 O O . ALA A 1 99 ? -5.269 2.166 0.772 1.00 97.75 99 ALA A O 1
ATOM 823 N N . ALA A 1 100 ? -5.499 3.107 -1.246 1.00 97.81 100 ALA A N 1
ATOM 824 C CA . ALA A 1 100 ? -6.581 4.003 -0.843 1.00 97.81 100 ALA A CA 1
ATOM 825 C C . ALA A 1 100 ? -7.807 3.247 -0.312 1.00 97.81 100 ALA A C 1
ATOM 827 O O . ALA A 1 100 ? -8.390 3.645 0.699 1.00 97.81 100 ALA A O 1
ATOM 828 N N . ALA A 1 101 ? -8.193 2.136 -0.947 1.00 97.88 101 ALA A N 1
ATOM 829 C CA . ALA A 1 101 ? -9.291 1.302 -0.468 1.00 97.88 101 ALA A CA 1
ATOM 830 C C . ALA A 1 101 ? -9.008 0.729 0.932 1.00 97.88 101 ALA A C 1
ATOM 832 O O . ALA A 1 101 ? -9.874 0.812 1.806 1.00 97.88 101 ALA A O 1
ATOM 833 N N . VAL A 1 102 ? -7.795 0.219 1.172 1.00 97.88 102 VAL A N 1
ATOM 834 C CA . VAL A 1 102 ? -7.367 -0.299 2.483 1.00 97.88 102 VAL A CA 1
ATOM 835 C C . VAL A 1 102 ? -7.394 0.799 3.547 1.00 97.88 102 VAL A C 1
ATOM 837 O O . VAL A 1 102 ? -8.009 0.611 4.597 1.00 97.88 102 VAL A O 1
ATOM 840 N N . ILE A 1 103 ? -6.812 1.970 3.263 1.00 97.75 103 ILE A N 1
ATOM 841 C CA . ILE A 1 103 ? -6.771 3.109 4.196 1.00 97.75 103 ILE A CA 1
ATOM 842 C C . ILE A 1 103 ? -8.186 3.556 4.566 1.00 97.75 103 ILE A C 1
ATOM 844 O O . ILE A 1 103 ? -8.509 3.725 5.746 1.00 97.75 103 ILE A O 1
ATOM 848 N N . ASN A 1 104 ? -9.054 3.718 3.568 1.00 97.06 104 ASN A N 1
ATOM 849 C CA . ASN A 1 104 ? -10.438 4.124 3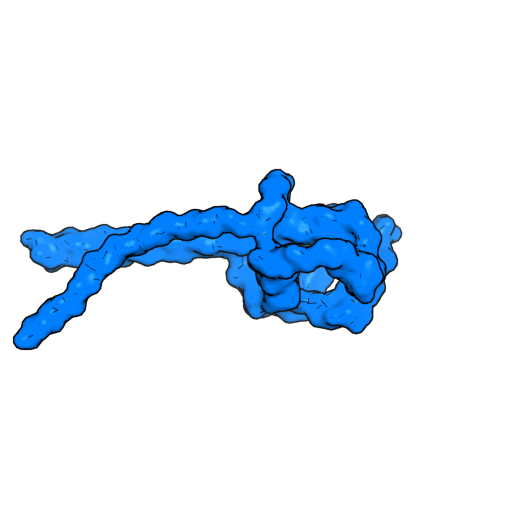.787 1.00 97.06 104 ASN A CA 1
ATOM 850 C C . ASN A 1 104 ? -11.202 3.083 4.610 1.00 97.06 104 ASN A C 1
ATOM 852 O O . ASN A 1 104 ? -11.940 3.458 5.522 1.00 97.06 104 ASN A O 1
ATOM 856 N N . LYS A 1 105 ? -10.987 1.786 4.352 1.00 96.69 105 LYS A N 1
ATOM 857 C CA . LYS A 1 105 ? -11.640 0.719 5.116 1.00 96.69 105 LYS A CA 1
ATOM 858 C C . LYS A 1 105 ? -11.150 0.659 6.558 1.00 96.69 105 LYS A C 1
ATOM 860 O O . LYS A 1 105 ? -11.964 0.547 7.473 1.00 96.69 105 LYS A O 1
ATOM 865 N N . HIS A 1 106 ? -9.844 0.788 6.781 1.00 96.56 106 HIS A N 1
ATOM 866 C CA . HIS A 1 106 ? -9.278 0.881 8.123 1.00 96.56 106 HIS A CA 1
ATOM 867 C C . HIS A 1 106 ? -9.863 2.069 8.896 1.00 96.56 106 HIS A C 1
ATOM 869 O O . HIS A 1 106 ? -10.288 1.921 10.042 1.00 96.56 106 HIS A O 1
ATOM 875 N N . THR A 1 107 ? -9.946 3.231 8.246 1.00 94.81 107 THR A N 1
ATOM 876 C CA . THR A 1 107 ? -10.469 4.457 8.856 1.00 94.81 107 THR A CA 1
ATOM 877 C C . THR A 1 107 ? -11.958 4.329 9.187 1.00 94.81 107 THR A C 1
ATOM 879 O O . THR A 1 107 ? -12.375 4.709 10.279 1.00 94.81 107 THR A O 1
ATOM 882 N N . GLU A 1 108 ? -12.752 3.730 8.296 1.00 95.00 108 GLU A N 1
ATOM 883 C CA . GLU A 1 108 ? -14.165 3.421 8.539 1.00 95.00 108 GLU A CA 1
ATOM 884 C C . GLU A 1 108 ? -14.337 2.486 9.745 1.00 95.00 108 GLU A C 1
ATOM 886 O O . GLU A 1 108 ? -15.111 2.781 10.654 1.00 95.00 108 GLU A O 1
ATOM 891 N N . VAL A 1 109 ? -13.583 1.384 9.807 1.00 94.81 109 VAL A N 1
ATOM 892 C CA . VAL A 1 109 ? -13.656 0.430 10.927 1.00 94.81 109 VAL A CA 1
ATOM 893 C C . VAL A 1 109 ? -13.268 1.094 12.247 1.00 94.81 109 VAL A C 1
ATOM 895 O O . VAL A 1 109 ? -13.930 0.884 13.267 1.00 94.81 109 VAL A O 1
ATOM 898 N N . THR A 1 110 ? -12.226 1.924 12.244 1.00 93.31 110 THR A N 1
ATOM 899 C CA . THR A 1 110 ? -11.803 2.686 13.425 1.00 93.31 110 THR A CA 1
ATOM 900 C C . THR A 1 110 ? -12.874 3.690 13.853 1.00 93.31 110 THR A C 1
ATOM 902 O O . THR A 1 110 ? -13.201 3.767 15.040 1.00 93.31 110 THR A O 1
ATOM 905 N N . PHE A 1 111 ? -13.486 4.400 12.902 1.00 93.56 111 PHE A N 1
ATOM 906 C CA . PHE A 1 111 ? -14.603 5.302 13.169 1.00 93.56 111 PHE A CA 1
ATOM 907 C C . PHE A 1 111 ? -15.788 4.564 13.801 1.00 93.56 111 PHE A C 1
ATOM 909 O O . PHE A 1 111 ? -16.264 4.986 14.853 1.00 93.56 111 PHE A O 1
ATOM 916 N N . GLN A 1 112 ? -16.208 3.423 13.246 1.00 93.88 112 GLN A N 1
ATOM 917 C CA . GLN A 1 112 ? -17.327 2.644 13.786 1.00 93.88 112 GLN A CA 1
ATOM 918 C C . GLN A 1 112 ? -17.059 2.138 15.210 1.00 93.88 112 GLN A C 1
ATOM 920 O O . GLN A 1 112 ? -17.939 2.202 16.072 1.00 93.88 112 GLN A O 1
ATOM 925 N N . LYS A 1 113 ? -15.825 1.704 15.507 1.00 92.69 113 LYS A N 1
ATOM 926 C CA . LYS A 1 113 ? -15.420 1.326 16.873 1.00 92.69 113 LYS A CA 1
ATOM 927 C C . LYS A 1 113 ? -15.506 2.510 17.838 1.00 92.69 113 LYS A C 1
ATOM 929 O O . LYS A 1 113 ? -16.029 2.366 18.943 1.00 92.69 113 LYS A O 1
ATOM 934 N N . ASN A 1 114 ? -15.023 3.681 17.429 1.00 91.38 114 ASN A N 1
ATOM 935 C CA . ASN A 1 114 ? -15.088 4.894 18.247 1.00 91.38 114 ASN A CA 1
ATOM 936 C C . ASN A 1 114 ? -16.534 5.368 18.442 1.00 91.38 114 ASN A C 1
ATOM 938 O O . ASN A 1 114 ? -16.909 5.765 19.544 1.00 91.38 114 ASN A O 1
ATOM 942 N N . TRP A 1 115 ? -17.366 5.246 17.410 1.00 91.12 115 TRP A N 1
ATOM 943 C CA . TRP A 1 115 ? -18.791 5.546 17.462 1.00 91.12 115 TRP A CA 1
ATOM 944 C C . TRP A 1 115 ? -19.544 4.632 18.433 1.00 91.12 115 TRP A C 1
ATOM 946 O O . TRP A 1 115 ? -20.333 5.098 19.255 1.00 91.12 115 TRP A O 1
ATOM 956 N N . ALA A 1 116 ? -19.267 3.327 18.395 1.00 92.06 116 ALA A N 1
ATOM 957 C CA . ALA A 1 116 ? -19.829 2.368 19.340 1.00 92.06 116 ALA A CA 1
ATOM 958 C C . ALA A 1 116 ? -19.437 2.699 20.791 1.00 92.06 116 ALA A C 1
ATOM 960 O O . ALA A 1 116 ? -20.303 2.726 21.664 1.00 92.06 116 ALA A O 1
ATOM 961 N N . LYS A 1 117 ? -18.163 3.041 21.039 1.00 90.75 117 LYS A N 1
ATOM 962 C CA . LYS A 1 117 ? -17.686 3.485 22.362 1.00 90.75 117 LYS A CA 1
ATOM 963 C C . LYS A 1 117 ? -18.380 4.766 22.829 1.00 90.75 117 LYS A C 1
ATOM 965 O O . LYS A 1 117 ? -18.774 4.850 23.989 1.00 90.75 117 LYS A O 1
ATOM 970 N N . PHE A 1 118 ? -18.546 5.745 21.938 1.00 89.88 118 PHE A N 1
ATOM 971 C CA . PHE A 1 118 ? -19.264 6.986 22.231 1.00 89.88 118 PHE A CA 1
ATOM 972 C C . PHE A 1 118 ? -20.716 6.708 22.647 1.00 89.88 118 PHE A C 1
ATOM 974 O O . PHE A 1 118 ? -21.144 7.170 23.703 1.00 89.88 118 PHE A O 1
ATOM 981 N N . ARG A 1 119 ? -21.448 5.890 21.876 1.00 89.69 119 ARG A N 1
ATOM 982 C CA . ARG A 1 119 ? -22.833 5.505 22.200 1.00 89.69 119 ARG A CA 1
ATOM 983 C C . ARG A 1 119 ? -22.934 4.775 23.539 1.00 89.69 119 ARG A C 1
ATOM 985 O O . ARG A 1 119 ? -23.784 5.118 24.351 1.00 89.69 119 ARG A O 1
ATOM 992 N N . ALA A 1 120 ? -22.037 3.822 23.796 1.00 90.19 120 ALA A N 1
ATOM 993 C CA . ALA A 1 120 ? -22.017 3.076 25.052 1.00 90.19 120 ALA A CA 1
ATOM 994 C C . ALA A 1 120 ? -21.763 3.974 26.274 1.00 90.19 120 ALA A C 1
ATOM 996 O O . ALA A 1 120 ? -22.342 3.742 27.328 1.00 90.19 120 ALA A O 1
ATOM 997 N N . ARG A 1 121 ? -20.915 5.005 26.142 1.00 87.69 121 ARG A N 1
ATOM 998 C CA . ARG A 1 121 ? -20.676 5.987 27.212 1.00 87.69 121 ARG A CA 1
ATOM 999 C C . ARG A 1 121 ? -21.878 6.895 27.427 1.00 87.69 121 ARG A C 1
ATOM 1001 O O . ARG A 1 121 ? -22.296 7.053 28.564 1.00 87.69 121 ARG A O 1
ATOM 1008 N N . ARG A 1 122 ? -22.465 7.421 26.348 1.00 86.00 122 ARG A N 1
ATOM 1009 C CA . ARG A 1 122 ? -23.663 8.267 26.425 1.00 86.00 122 ARG A CA 1
ATOM 1010 C C . ARG A 1 122 ? -24.807 7.564 27.164 1.00 86.00 122 ARG A C 1
ATOM 1012 O O . ARG A 1 122 ? -25.388 8.170 28.049 1.00 86.00 122 ARG A O 1
ATOM 1019 N N . ASN A 1 123 ? -25.0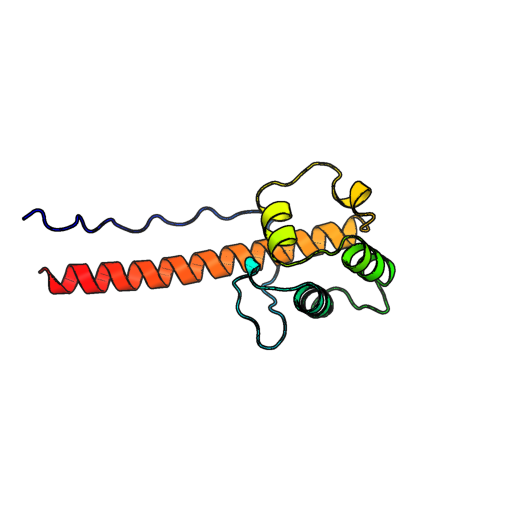66 6.293 26.853 1.00 81.00 123 ASN A N 1
ATOM 1020 C CA . ASN A 1 123 ? -26.143 5.513 27.477 1.00 81.00 123 ASN A CA 1
ATOM 1021 C C . ASN A 1 123 ? -25.887 5.139 28.949 1.00 81.00 123 ASN A C 1
ATOM 1023 O O . ASN A 1 123 ? -26.806 4.691 29.614 1.00 81.00 123 ASN A O 1
ATOM 1027 N N . ARG A 1 124 ? -24.646 5.248 29.445 1.00 76.25 124 ARG A N 1
ATOM 1028 C CA . ARG A 1 124 ? -24.311 5.030 30.868 1.00 76.25 124 ARG A CA 1
ATOM 1029 C C . ARG A 1 124 ? -24.388 6.313 31.697 1.00 76.25 124 ARG A C 1
ATOM 1031 O O . ARG A 1 124 ? -24.308 6.244 32.916 1.00 76.25 124 ARG A O 1
ATOM 1038 N N . SER A 1 125 ? -24.443 7.465 31.033 1.00 61.81 125 SER A N 1
ATOM 1039 C CA . SER A 1 125 ? -24.542 8.790 31.655 1.00 61.81 125 SER A CA 1
ATOM 1040 C C . SER A 1 125 ? -25.977 9.329 31.684 1.00 61.81 125 SER A C 1
ATOM 1042 O O . SER A 1 125 ? -26.193 10.413 32.215 1.00 61.81 125 SER A O 1
ATOM 1044 N N . THR A 1 126 ? -26.920 8.597 31.086 1.00 54.81 126 THR A N 1
ATOM 1045 C CA . THR A 1 126 ? -28.378 8.784 31.165 1.00 54.81 126 THR A CA 1
ATOM 1046 C C . THR A 1 126 ? -28.968 7.740 32.089 1.00 54.81 126 THR A C 1
ATOM 1048 O O . THR A 1 126 ? -29.848 8.106 32.889 1.00 54.81 126 THR A O 1
#

pLDDT: mean 91.81, std 9.9, range [45.38, 98.12]

Secondary structure (DSSP, 8-state):
-PPPP-PPPPPPPP-S-SS------TT--S-GGG--HHHHHHHHHTTS-TTT-HHHHHHHHHTT--HHHHHHHHHSPPTTHHHHTT--HHHHHHHHHHHHHHHHHHHHHHHHHHHHHHHHHHTT--

Radius of gyration: 18.06 Å; chains: 1; bounding box: 43×32×54 Å

Foldseek 3Di:
DDDPDLDAFDDDDQWADEDADAFFAPPDALLLLPWFLVRLVSRLCVPPPCVNQVQQNVLSVVVRDGSNNLVCCGHPPDPPVCVVSVHDPVSVNRSSNNSSNSVNVVSNVVSVVSNVVSVVVVVVVD

InterPro domains:
  IPR013761 Sterile alpha motif/pointed domain superfamily [SSF47769] (28-81)